Protein AF-A0A0B1SQ47-F1 (afdb_monomer_lite)

Secondary structure (DSSP, 8-state):
-PPP-TT-------------S-----TTS---HHHHHHHHHHHHHHHHHHTT--HHHHHTS-TTHIIIIITTTSSHHHHHHHHHHHHHTS-GGGHHHHHHHHHHHTGGGG--

Sequence (112 aa):
MRKFSESNPVKGYIIMEYVENVKVINVYENVPLKAVREVLRAMAVMQAMSLKLSPAEKEQFPKNFFAEFYGQFFNDEKLELTAKSLRASVDERLENKIRKVERYLKPLMDLP

InterPro domains:
  IPR011009 Protein kinase-like domain superfamily [SSF56112] (8-105)
  IPR012877 Uncharacterised oxidoreductase Dhs-27 [PF07914] (2-107)
  IPR052961 Oxidoreductase and Kinase-like Enzymes [PTHR23020] (2-106)

Structure (mmCIF, N/CA/C/O backbone):
data_AF-A0A0B1SQ47-F1
#
_entry.id   AF-A0A0B1SQ47-F1
#
loop_
_atom_site.group_PDB
_atom_site.id
_atom_site.type_symbol
_atom_site.label_atom_id
_atom_site.label_alt_id
_atom_site.label_comp_id
_atom_site.label_asym_id
_atom_site.label_entity_id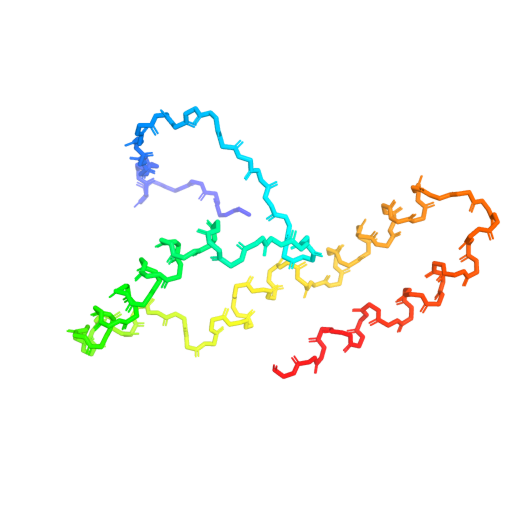
_atom_site.label_seq_id
_atom_site.pdbx_PDB_ins_code
_atom_site.Cartn_x
_atom_site.Cartn_y
_atom_site.Cartn_z
_atom_site.occupancy
_atom_site.B_iso_or_equiv
_atom_site.auth_seq_id
_atom_site.auth_comp_id
_atom_site.auth_asym_id
_atom_site.auth_atom_id
_atom_site.pdbx_PDB_model_num
ATOM 1 N N . MET A 1 1 ? 14.456 -1.696 12.742 1.00 45.00 1 MET A N 1
ATOM 2 C CA . MET A 1 1 ? 13.679 -2.704 13.502 1.00 45.00 1 MET A CA 1
ATOM 3 C C . MET A 1 1 ? 13.982 -2.534 14.986 1.00 45.00 1 MET A C 1
ATOM 5 O O . MET A 1 1 ? 15.151 -2.619 15.349 1.00 45.00 1 MET A O 1
ATOM 9 N N . ARG A 1 2 ? 12.988 -2.217 15.831 1.00 44.78 2 ARG A N 1
ATOM 10 C CA . ARG A 1 2 ? 13.191 -2.158 17.294 1.00 44.78 2 ARG A CA 1
ATOM 11 C C . ARG A 1 2 ? 13.557 -3.563 17.801 1.00 44.78 2 ARG A C 1
ATOM 13 O O . ARG A 1 2 ? 12.927 -4.534 17.394 1.00 44.78 2 ARG A O 1
ATOM 20 N N . LYS A 1 3 ? 14.612 -3.662 18.615 1.00 45.91 3 LYS A N 1
ATOM 21 C CA . LYS A 1 3 ? 15.105 -4.923 19.198 1.00 45.91 3 LYS A CA 1
ATOM 22 C C . LYS A 1 3 ? 14.136 -5.428 20.278 1.00 45.91 3 LYS A C 1
ATOM 24 O O . LYS A 1 3 ? 13.418 -4.625 20.868 1.00 45.91 3 LYS A O 1
ATOM 29 N N . PHE A 1 4 ? 14.127 -6.739 20.522 1.00 51.19 4 PHE A N 1
ATOM 30 C CA . PHE A 1 4 ? 13.379 -7.363 21.620 1.00 51.19 4 PHE A CA 1
ATOM 31 C C . PHE A 1 4 ? 13.792 -6.771 22.974 1.00 51.19 4 PHE A C 1
ATOM 33 O O . PHE A 1 4 ? 14.979 -6.544 23.207 1.00 51.19 4 PHE A O 1
ATOM 40 N N . SER A 1 5 ? 12.823 -6.562 23.862 1.00 60.47 5 SER A N 1
ATOM 41 C CA . SER A 1 5 ? 13.035 -6.258 25.279 1.00 60.47 5 SER A CA 1
ATOM 42 C C . SER A 1 5 ? 12.144 -7.164 26.126 1.00 60.47 5 SER A C 1
ATOM 44 O O . SER A 1 5 ? 11.093 -7.603 25.659 1.00 60.47 5 SER A O 1
ATOM 46 N N . GLU A 1 6 ? 12.541 -7.422 27.375 1.00 59.81 6 GLU A N 1
ATOM 47 C CA . GLU A 1 6 ? 11.797 -8.267 28.332 1.00 59.81 6 GLU A CA 1
ATOM 48 C C . GLU A 1 6 ? 10.350 -7.799 28.575 1.00 59.81 6 GLU A C 1
ATOM 50 O O . GLU A 1 6 ? 9.495 -8.578 28.981 1.00 59.81 6 GLU A O 1
ATOM 55 N N . SER A 1 7 ? 10.049 -6.539 28.257 1.00 58.03 7 SER A N 1
ATOM 56 C CA . SER A 1 7 ? 8.713 -5.947 28.331 1.00 58.03 7 SER A CA 1
ATOM 57 C C . SER A 1 7 ? 7.766 -6.311 27.177 1.00 58.03 7 SER A C 1
ATOM 59 O O . SER A 1 7 ? 6.605 -5.912 27.217 1.00 58.03 7 SER A O 1
ATOM 61 N N . ASN A 1 8 ? 8.217 -7.037 26.145 1.00 56.53 8 ASN A N 1
ATOM 62 C CA . ASN A 1 8 ? 7.373 -7.447 25.016 1.00 56.53 8 ASN A CA 1
ATOM 63 C C . ASN A 1 8 ? 7.611 -8.923 24.629 1.00 56.53 8 ASN A C 1
ATOM 65 O O . ASN A 1 8 ? 8.305 -9.202 23.645 1.00 56.53 8 ASN A O 1
ATOM 69 N N . PRO A 1 9 ? 7.075 -9.879 25.413 1.00 54.88 9 PRO A N 1
ATOM 70 C CA . PRO A 1 9 ? 7.439 -11.290 25.295 1.00 54.88 9 PRO A CA 1
ATOM 71 C C . PRO A 1 9 ? 6.810 -12.020 24.099 1.00 54.88 9 PRO A C 1
ATOM 73 O O . PRO A 1 9 ? 7.294 -13.091 23.735 1.00 54.88 9 PRO A O 1
ATOM 76 N N . VAL A 1 10 ? 5.760 -11.484 23.461 1.00 58.47 10 VAL A N 1
ATOM 77 C CA . VAL A 1 10 ? 5.010 -12.225 22.433 1.00 58.47 10 VAL A CA 1
ATOM 78 C C . VAL A 1 10 ? 4.975 -11.457 21.119 1.00 58.47 10 VAL A C 1
ATOM 80 O O . VAL A 1 10 ? 4.341 -10.413 20.991 1.00 58.47 10 VAL A O 1
ATOM 83 N N . LYS A 1 11 ? 5.620 -12.019 20.092 1.00 60.59 11 LYS A N 1
ATOM 84 C CA . LYS A 1 11 ? 5.275 -11.696 18.706 1.00 60.59 11 LYS A CA 1
ATOM 85 C C . LYS A 1 11 ? 3.834 -12.154 18.491 1.00 60.59 11 LYS A C 1
ATOM 87 O O . LYS A 1 11 ? 3.585 -13.355 18.473 1.00 60.59 11 LYS A O 1
ATOM 92 N N . GLY A 1 12 ? 2.890 -11.226 18.374 1.00 67.00 12 GLY A N 1
ATOM 93 C CA . GLY A 1 12 ? 1.528 -11.569 17.977 1.00 67.00 12 GLY A CA 1
ATOM 94 C C . GLY A 1 12 ? 1.559 -12.208 16.590 1.00 67.00 12 GLY A C 1
ATOM 95 O O . GLY A 1 12 ? 2.008 -11.577 15.634 1.00 67.00 12 GLY A O 1
ATOM 96 N N . TYR A 1 13 ? 1.129 -13.462 16.487 1.00 75.69 13 TYR A N 1
ATOM 97 C CA . TYR A 1 13 ? 0.938 -14.131 15.206 1.00 75.69 13 TYR A CA 1
ATOM 98 C C . TYR A 1 13 ? -0.543 -14.068 14.855 1.00 75.69 13 TYR A C 1
ATOM 100 O O . TYR A 1 13 ? -1.386 -14.489 15.644 1.00 75.69 13 TYR A O 1
ATOM 108 N N . ILE A 1 14 ? -0.853 -13.555 13.667 1.00 79.75 14 ILE A N 1
ATOM 109 C CA . ILE A 1 14 ? -2.177 -13.699 13.066 1.00 79.75 14 ILE A CA 1
ATOM 110 C C . ILE A 1 14 ? -2.061 -14.852 12.076 1.00 79.75 14 ILE A C 1
ATOM 112 O O . ILE A 1 14 ? -1.398 -14.728 11.047 1.00 79.75 14 ILE A O 1
ATOM 116 N N . ILE A 1 15 ? -2.651 -15.991 12.425 1.00 86.00 15 ILE A N 1
ATOM 117 C CA . ILE A 1 15 ? -2.733 -17.155 11.544 1.00 86.00 15 ILE A CA 1
ATOM 118 C C . ILE A 1 15 ? -4.046 -17.026 10.777 1.00 86.00 15 ILE A C 1
ATOM 120 O O . ILE A 1 15 ? -5.107 -16.904 11.384 1.00 86.00 15 ILE A O 1
ATOM 124 N N . MET A 1 16 ? -3.964 -17.017 9.450 1.00 89.06 16 MET A N 1
ATOM 125 C CA . MET A 1 16 ? -5.121 -16.931 8.559 1.00 89.06 16 MET A CA 1
ATOM 126 C C . MET A 1 16 ? -5.149 -18.143 7.634 1.00 89.06 16 MET A C 1
ATOM 128 O O . MET A 1 16 ? -4.123 -18.795 7.426 1.00 89.06 16 MET A O 1
ATOM 132 N N . GLU A 1 17 ? -6.316 -18.428 7.066 1.00 91.31 17 GLU A N 1
ATOM 133 C CA . GLU A 1 17 ? -6.462 -19.468 6.052 1.00 91.31 17 GLU A CA 1
ATOM 134 C C . GLU A 1 17 ? -5.630 -19.142 4.806 1.00 91.31 17 GLU A C 1
ATOM 136 O O . GLU A 1 17 ? -5.524 -17.986 4.383 1.00 91.31 17 GLU A O 1
ATOM 141 N N . TYR A 1 18 ? -5.031 -20.176 4.214 1.00 88.31 18 TYR A N 1
ATOM 142 C CA . TYR A 1 18 ? -4.338 -20.036 2.943 1.00 88.31 18 TYR A CA 1
ATOM 143 C C . TYR A 1 18 ? -5.364 -19.933 1.816 1.00 88.31 18 TYR A C 1
ATOM 145 O O . TYR A 1 18 ? -6.174 -20.837 1.620 1.00 88.31 18 TYR A O 1
ATOM 153 N N . VAL A 1 19 ? -5.304 -18.838 1.062 1.00 88.44 19 VAL A N 1
ATOM 154 C CA . VAL A 1 19 ? -6.147 -18.634 -0.117 1.00 88.44 19 VAL A CA 1
ATOM 155 C C . VAL A 1 19 ? -5.318 -18.939 -1.358 1.00 88.44 19 VAL A C 1
ATOM 157 O O . VAL A 1 19 ? -4.384 -18.210 -1.696 1.00 88.44 19 VAL A O 1
ATOM 160 N N . GLU A 1 20 ? -5.657 -20.032 -2.033 1.00 90.25 20 GLU A N 1
ATOM 161 C CA . GLU A 1 20 ? -5.064 -20.402 -3.317 1.00 90.25 20 GLU A CA 1
ATOM 162 C C . GLU A 1 20 ? -5.652 -19.588 -4.483 1.00 90.25 20 GLU A C 1
ATOM 164 O O . GLU A 1 20 ? -6.678 -18.921 -4.353 1.00 90.25 20 GLU A O 1
ATOM 169 N N . ASN A 1 21 ? -5.000 -19.646 -5.649 1.00 87.75 21 ASN A N 1
ATOM 170 C CA . ASN A 1 21 ? -5.461 -19.005 -6.891 1.00 87.75 21 ASN A CA 1
ATOM 171 C C . ASN A 1 21 ? -5.596 -17.472 -6.826 1.00 87.75 21 ASN A C 1
ATOM 173 O O . ASN A 1 21 ? -6.400 -16.870 -7.542 1.00 87.75 21 ASN A O 1
ATOM 177 N N . VAL A 1 22 ? -4.773 -16.819 -6.005 1.00 84.94 22 VAL A N 1
ATOM 178 C CA . VAL A 1 22 ? -4.677 -15.357 -5.972 1.00 84.94 22 VAL A CA 1
ATOM 179 C C . VAL A 1 22 ? -3.729 -14.847 -7.055 1.00 84.94 22 VAL A C 1
ATOM 181 O O . VAL A 1 22 ? -2.606 -15.327 -7.209 1.00 84.94 22 VAL A O 1
ATOM 184 N N . LYS A 1 23 ? -4.170 -13.833 -7.802 1.00 83.00 23 LYS A N 1
ATOM 185 C CA . LYS A 1 23 ? -3.309 -13.068 -8.706 1.00 83.00 23 LYS A CA 1
ATOM 186 C C . LYS A 1 23 ? -3.005 -11.721 -8.062 1.00 83.00 23 LYS A C 1
ATOM 188 O O . LYS A 1 23 ? -3.925 -10.972 -7.743 1.00 83.00 23 LYS A O 1
ATOM 193 N N . VAL A 1 24 ? -1.722 -11.400 -7.914 1.00 83.25 24 VAL A N 1
ATOM 194 C CA . VAL A 1 24 ? -1.299 -10.037 -7.579 1.00 83.25 24 VAL A CA 1
ATOM 195 C C . VAL A 1 24 ? -1.539 -9.162 -8.804 1.00 83.25 24 VAL A C 1
ATOM 197 O O . VAL A 1 24 ? -1.066 -9.477 -9.894 1.00 83.25 24 VAL A O 1
ATOM 200 N N . ILE A 1 25 ? -2.309 -8.093 -8.624 1.00 83.12 25 ILE A N 1
ATOM 201 C CA . ILE A 1 25 ? -2.633 -7.129 -9.673 1.00 83.12 25 ILE A CA 1
ATOM 202 C C . ILE A 1 25 ? -2.011 -5.802 -9.267 1.00 83.12 25 ILE A C 1
ATOM 204 O O . ILE A 1 25 ? -2.276 -5.300 -8.173 1.00 83.12 25 ILE A O 1
ATOM 208 N N . ASN A 1 26 ? -1.184 -5.236 -10.138 1.00 80.25 26 ASN A N 1
ATOM 209 C CA . ASN A 1 26 ? -0.638 -3.909 -9.902 1.00 80.25 26 ASN A CA 1
ATOM 210 C C . ASN A 1 26 ? -1.688 -2.828 -10.179 1.00 80.25 26 ASN A C 1
ATOM 212 O O . ASN A 1 26 ? -2.528 -2.976 -11.060 1.00 80.25 26 ASN A O 1
ATOM 216 N N . VAL A 1 27 ? -1.599 -1.692 -9.483 1.00 76.56 27 VAL A N 1
ATOM 217 C CA . VAL A 1 27 ? -2.548 -0.569 -9.633 1.00 76.56 27 VAL A CA 1
ATOM 218 C C . VAL A 1 27 ? -2.625 -0.005 -11.061 1.00 76.56 27 VAL A C 1
ATOM 220 O O . VAL A 1 27 ? -3.633 0.579 -11.442 1.00 76.56 27 VAL A O 1
ATOM 223 N N . TYR A 1 28 ? -1.571 -0.189 -11.861 1.00 81.31 28 TYR A N 1
ATOM 224 C CA . TYR A 1 28 ? -1.503 0.252 -13.257 1.00 81.31 28 TYR A CA 1
ATOM 225 C C . TYR A 1 28 ? -2.024 -0.788 -14.262 1.00 81.31 28 TYR A C 1
ATOM 227 O O . TYR A 1 28 ? -2.056 -0.516 -15.462 1.00 81.31 28 TYR A O 1
ATOM 235 N N . GLU A 1 29 ? -2.402 -1.988 -13.816 1.00 84.38 29 GLU A N 1
ATOM 236 C CA . GLU A 1 29 ? -2.993 -2.995 -14.694 1.00 84.38 29 GLU A CA 1
ATOM 237 C C . GLU A 1 29 ? -4.469 -2.687 -14.954 1.00 84.38 29 GLU A C 1
ATOM 239 O O . GLU A 1 29 ? -5.258 -2.453 -14.038 1.00 84.38 29 GLU A O 1
ATOM 244 N N . ASN A 1 30 ? -4.867 -2.745 -16.225 1.00 89.00 30 ASN A N 1
ATOM 245 C CA . ASN A 1 30 ? -6.268 -2.614 -16.600 1.00 89.00 30 ASN A CA 1
ATOM 246 C C . ASN A 1 30 ? -7.038 -3.871 -16.187 1.00 89.00 30 ASN A C 1
ATOM 248 O O . ASN A 1 30 ? -6.800 -4.963 -16.705 1.00 89.00 30 ASN A O 1
ATOM 252 N N . VAL A 1 31 ? -8.004 -3.694 -15.292 1.00 88.81 31 VAL A N 1
ATOM 253 C CA . VAL A 1 31 ? -8.896 -4.754 -14.823 1.00 88.81 31 VAL A CA 1
ATOM 254 C C . VAL A 1 31 ? -10.340 -4.462 -15.222 1.00 88.81 31 VAL A C 1
ATOM 256 O O . VAL A 1 31 ? -10.809 -3.334 -15.055 1.00 88.81 31 VAL A O 1
ATOM 259 N N . PRO A 1 32 ? -11.090 -5.458 -15.733 1.00 90.75 32 PRO A N 1
ATOM 260 C CA . PRO A 1 32 ? -12.507 -5.273 -16.014 1.00 90.75 32 PRO A CA 1
ATOM 261 C C . PRO A 1 32 ? -13.275 -4.874 -14.748 1.00 90.75 32 PRO A C 1
ATOM 263 O O . PRO A 1 32 ? -13.082 -5.476 -13.692 1.00 90.75 32 PRO A O 1
ATOM 266 N N . LEU A 1 33 ? -14.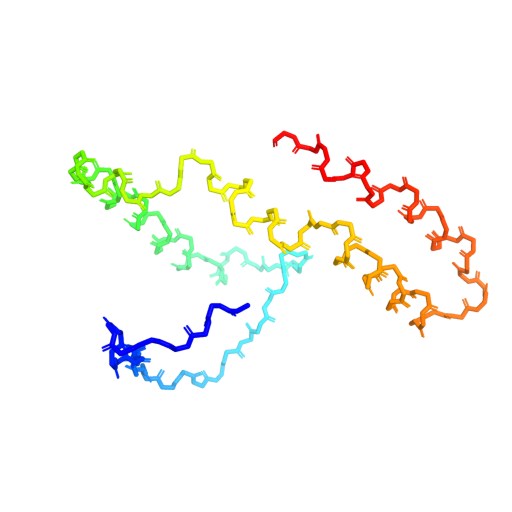228 -3.943 -14.863 1.00 88.12 33 LEU A N 1
ATOM 267 C CA . LEU A 1 33 ? -15.046 -3.481 -13.727 1.00 88.12 33 LEU A CA 1
ATOM 268 C C . LEU A 1 33 ? -15.719 -4.632 -12.965 1.00 88.12 33 LEU A C 1
ATOM 270 O O . LEU A 1 33 ? -15.806 -4.618 -11.739 1.00 88.12 33 LEU A O 1
ATOM 274 N N . LYS A 1 34 ? -16.159 -5.668 -13.688 1.00 92.44 34 LYS A N 1
ATOM 275 C CA . LYS A 1 34 ? -16.779 -6.858 -13.093 1.00 92.44 34 LYS A CA 1
ATOM 276 C C . LYS A 1 34 ? -15.826 -7.612 -12.154 1.00 92.44 34 LYS A C 1
ATOM 278 O O . LYS A 1 34 ? -16.299 -8.176 -11.175 1.00 92.44 34 LYS A O 1
ATOM 283 N N . ALA A 1 35 ? -14.520 -7.603 -12.430 1.00 87.81 35 ALA A N 1
ATOM 284 C CA . ALA A 1 35 ? -13.513 -8.295 -11.625 1.00 87.81 35 ALA A CA 1
ATOM 285 C C . ALA A 1 35 ? -13.228 -7.579 -10.295 1.00 87.81 35 ALA A C 1
ATOM 287 O O . ALA A 1 35 ? -12.942 -8.234 -9.299 1.00 87.81 35 ALA A O 1
ATOM 288 N N . VAL A 1 36 ? -13.353 -6.248 -10.253 1.00 89.44 36 VAL A N 1
ATOM 289 C CA . VAL A 1 36 ? -13.107 -5.447 -9.038 1.00 89.44 36 VAL A CA 1
ATOM 290 C C . VAL A 1 36 ? -14.369 -5.154 -8.230 1.00 89.44 36 VAL A C 1
ATOM 292 O O . VAL A 1 36 ? -14.278 -4.647 -7.117 1.00 89.44 36 VAL A O 1
ATOM 295 N N . ARG A 1 37 ? -15.556 -5.476 -8.758 1.00 92.44 37 ARG A N 1
ATOM 296 C CA . ARG A 1 37 ? -16.843 -5.114 -8.149 1.00 92.44 37 ARG A CA 1
ATOM 297 C C . ARG A 1 37 ? -16.966 -5.549 -6.687 1.00 92.44 37 ARG A C 1
ATOM 299 O O . ARG A 1 37 ? -17.353 -4.740 -5.849 1.00 92.44 37 ARG A O 1
ATOM 306 N N . GLU A 1 38 ? -16.646 -6.805 -6.382 1.00 90.50 38 GLU A N 1
ATOM 307 C CA . GLU A 1 38 ? -16.764 -7.323 -5.011 1.00 90.50 38 GLU A CA 1
ATOM 308 C C . GLU A 1 38 ? -15.723 -6.694 -4.074 1.00 90.50 38 GLU A C 1
ATOM 310 O O . GLU A 1 38 ? -16.050 -6.358 -2.939 1.00 90.50 38 GLU A O 1
ATOM 315 N N . VAL A 1 39 ? -14.506 -6.436 -4.569 1.00 89.31 39 VAL A N 1
ATOM 316 C CA . VAL A 1 39 ? -13.458 -5.729 -3.812 1.00 89.31 39 VAL A CA 1
ATOM 317 C C . VAL A 1 39 ? -13.913 -4.312 -3.464 1.00 89.31 39 VAL A C 1
ATOM 319 O O . VAL A 1 39 ? -13.863 -3.916 -2.303 1.00 89.31 39 VAL A O 1
ATOM 322 N N . LEU A 1 40 ? -14.433 -3.567 -4.443 1.00 91.19 40 LEU A N 1
ATOM 323 C CA . LEU A 1 40 ? -14.952 -2.215 -4.229 1.00 91.19 40 LEU A CA 1
ATOM 324 C C . LEU A 1 40 ? -16.136 -2.205 -3.257 1.00 91.19 40 LEU A C 1
ATOM 326 O O . LEU A 1 40 ? -16.233 -1.319 -2.409 1.00 91.19 40 LEU A O 1
ATOM 330 N N . ARG A 1 41 ? -17.018 -3.208 -3.330 1.00 95.50 41 ARG A N 1
ATOM 331 C CA . ARG A 1 41 ? -18.124 -3.358 -2.378 1.00 95.50 41 ARG A CA 1
ATOM 332 C C . ARG A 1 41 ? -17.615 -3.610 -0.960 1.00 95.50 41 ARG A C 1
ATOM 334 O O . ARG A 1 41 ? -18.094 -2.964 -0.032 1.00 95.50 41 ARG A O 1
ATOM 341 N N . ALA A 1 42 ? -16.648 -4.509 -0.788 1.00 95.12 42 ALA A N 1
ATOM 342 C CA . ALA A 1 42 ? -16.033 -4.774 0.510 1.00 95.12 42 ALA A CA 1
ATOM 343 C C . ALA A 1 42 ? -15.348 -3.516 1.071 1.00 95.12 42 ALA A C 1
ATOM 345 O O . ALA A 1 42 ? -15.538 -3.184 2.240 1.00 95.12 42 ALA A O 1
ATOM 346 N N . MET A 1 43 ? -14.634 -2.762 0.228 1.00 93.62 43 MET A N 1
ATOM 347 C CA . MET A 1 43 ? -14.052 -1.469 0.604 1.00 93.62 43 MET A CA 1
ATOM 348 C C . MET A 1 43 ? -15.113 -0.472 1.072 1.00 93.62 43 MET A C 1
ATOM 350 O O . MET A 1 43 ? -14.942 0.137 2.126 1.00 93.62 43 MET A O 1
ATOM 354 N N . ALA A 1 44 ? -16.226 -0.342 0.346 1.00 95.81 44 ALA A N 1
ATOM 355 C CA . ALA A 1 44 ? -17.321 0.544 0.733 1.00 95.81 44 ALA A CA 1
ATOM 356 C C . ALA A 1 44 ? -17.938 0.144 2.084 1.00 95.81 44 ALA A C 1
ATOM 358 O O . ALA A 1 44 ? -18.237 1.008 2.906 1.00 95.81 44 ALA A O 1
ATOM 359 N N . VAL A 1 45 ? -18.086 -1.159 2.353 1.00 97.00 45 VAL A N 1
ATOM 360 C CA . VAL A 1 45 ? -18.555 -1.656 3.658 1.00 97.00 45 VAL A CA 1
ATOM 361 C C . VAL A 1 45 ? -17.569 -1.295 4.768 1.00 97.00 45 VAL A C 1
ATOM 363 O O . VAL A 1 45 ? -17.990 -0.748 5.784 1.00 97.00 45 VAL A O 1
ATOM 366 N N . MET A 1 46 ? -16.266 -1.525 4.572 1.00 94.25 46 MET A N 1
ATOM 367 C CA . MET A 1 46 ? -15.239 -1.156 5.557 1.00 94.25 46 MET A CA 1
ATOM 368 C C . MET A 1 46 ? -15.229 0.354 5.836 1.00 94.25 46 MET A C 1
ATOM 370 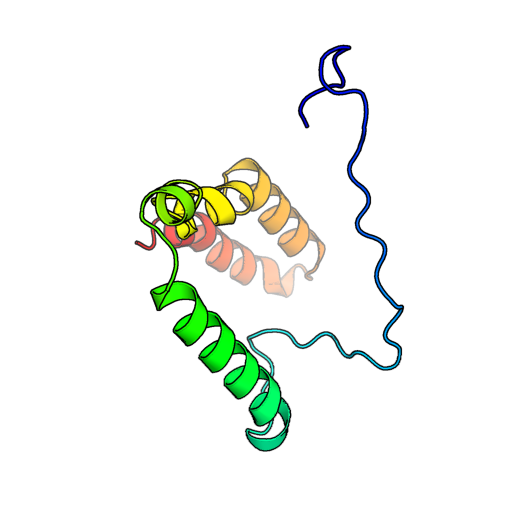O O . MET A 1 46 ? -15.162 0.769 6.993 1.00 94.25 46 MET A O 1
ATOM 374 N N . GLN A 1 47 ? -15.366 1.181 4.797 1.00 92.75 47 GLN A N 1
ATOM 375 C CA . GLN A 1 47 ? -15.481 2.636 4.931 1.00 92.75 47 GLN A CA 1
ATOM 376 C C . GLN A 1 47 ? -16.759 3.050 5.671 1.00 92.75 47 GLN A C 1
ATOM 378 O O . GLN A 1 47 ? -16.719 3.923 6.528 1.00 92.75 47 GLN A O 1
ATOM 383 N N . ALA A 1 48 ? -17.898 2.412 5.401 1.00 95.94 48 ALA A N 1
ATOM 384 C CA . ALA A 1 48 ? -19.131 2.690 6.135 1.00 95.94 48 ALA A CA 1
ATOM 385 C C . ALA A 1 48 ? -19.029 2.268 7.612 1.00 95.94 48 ALA A C 1
ATOM 387 O O . ALA A 1 48 ? -19.555 2.948 8.493 1.00 95.94 48 ALA A O 1
ATOM 388 N N . MET A 1 49 ? -18.341 1.160 7.899 1.00 93.88 49 MET A N 1
ATOM 389 C CA . MET A 1 49 ? -18.074 0.711 9.266 1.00 93.88 49 MET A CA 1
ATOM 390 C C . MET A 1 49 ? -17.159 1.680 10.016 1.00 93.88 49 MET A C 1
ATOM 392 O O . MET A 1 49 ? -17.402 1.933 11.195 1.00 93.88 49 MET A O 1
ATOM 396 N N . SER A 1 50 ? -16.168 2.280 9.347 1.00 90.31 50 SER A N 1
ATOM 397 C CA . SER A 1 50 ? -15.252 3.232 9.988 1.00 90.31 50 SER A CA 1
ATOM 398 C C . SER A 1 50 ? -15.958 4.494 10.506 1.00 90.31 50 SER A C 1
ATOM 400 O O . SER A 1 50 ? -15.514 5.107 11.478 1.00 90.31 50 SER A O 1
ATOM 402 N N . LEU A 1 51 ? -17.119 4.851 9.940 1.00 92.69 51 LEU A N 1
ATOM 403 C CA . LEU A 1 51 ? -17.940 5.964 10.432 1.00 92.69 51 LEU A CA 1
ATOM 404 C C . LEU A 1 51 ? -18.445 5.742 11.863 1.00 92.69 51 LEU A C 1
ATOM 406 O O . LEU A 1 51 ? -18.679 6.712 12.583 1.00 92.69 51 LEU A O 1
ATOM 410 N N . LYS A 1 52 ? -18.584 4.479 12.280 1.00 95.25 52 LYS A N 1
ATOM 411 C CA . LYS A 1 52 ? -19.088 4.086 13.603 1.00 95.25 52 LYS A CA 1
ATOM 412 C C . LYS A 1 52 ? -18.001 4.010 14.676 1.00 95.25 52 LYS A C 1
ATOM 414 O O . LYS A 1 52 ? -18.334 3.754 15.828 1.00 95.25 52 LYS A O 1
ATOM 419 N N . LEU A 1 53 ? -16.734 4.225 14.315 1.00 93.56 53 LEU A N 1
ATOM 420 C CA . LEU A 1 53 ? -15.629 4.212 15.272 1.00 93.56 53 LEU A CA 1
ATOM 421 C C . LEU A 1 53 ? -15.814 5.313 16.322 1.00 93.56 53 LEU A C 1
ATOM 423 O O . LEU A 1 53 ? -16.136 6.466 15.997 1.00 93.56 53 LEU A O 1
ATOM 427 N N . SER A 1 54 ? -15.573 4.954 17.577 1.00 95.38 54 SER A N 1
ATOM 428 C CA . SER A 1 54 ? -15.539 5.874 18.708 1.00 95.38 54 SER A CA 1
ATOM 429 C C . SER A 1 54 ? -14.385 6.880 18.574 1.00 95.38 54 SER A C 1
ATOM 431 O O . SER A 1 54 ? -13.420 6.635 17.844 1.00 95.38 54 SER A O 1
ATOM 433 N N . PRO A 1 55 ? -14.432 8.022 19.285 1.00 93.00 55 PRO A N 1
ATOM 434 C CA . PRO A 1 55 ? -13.319 8.971 19.299 1.00 93.00 55 PRO A CA 1
ATOM 435 C C . PRO A 1 55 ? -11.988 8.339 19.732 1.00 93.00 55 PRO A C 1
ATOM 437 O O . PRO A 1 55 ? -10.962 8.615 19.118 1.00 93.00 55 PRO A O 1
ATOM 440 N N . ALA A 1 56 ? -12.018 7.444 20.726 1.00 93.75 56 ALA A N 1
ATOM 441 C CA . ALA A 1 56 ? -10.829 6.747 21.218 1.00 93.75 56 ALA A CA 1
ATOM 442 C C . ALA A 1 56 ? -10.233 5.792 20.170 1.00 93.75 56 ALA A C 1
ATOM 444 O O . ALA A 1 56 ? -9.019 5.727 20.015 1.00 93.75 56 ALA A O 1
ATOM 445 N N . GLU A 1 57 ? -11.071 5.078 19.412 1.00 90.94 57 GLU A N 1
ATOM 446 C CA . GLU A 1 57 ? -10.601 4.236 18.302 1.00 90.94 57 GLU A CA 1
ATOM 447 C C . GLU A 1 57 ? -10.034 5.085 17.164 1.00 90.94 57 GLU A C 1
ATOM 449 O O . GLU A 1 57 ? -9.000 4.742 16.601 1.00 90.94 57 GLU A O 1
ATOM 454 N N . LYS A 1 58 ? -10.669 6.222 16.849 1.00 88.25 58 LYS A N 1
ATOM 455 C CA . LYS A 1 58 ? -10.183 7.159 15.824 1.00 88.25 58 LYS A CA 1
ATOM 456 C C . LYS A 1 58 ? -8.808 7.733 16.164 1.00 88.25 58 LYS A C 1
ATOM 458 O O . LYS A 1 58 ? -8.012 7.942 15.256 1.00 88.25 58 LYS A O 1
ATOM 463 N N . GLU A 1 59 ? -8.510 7.945 17.444 1.00 89.50 59 GLU A N 1
ATOM 464 C CA . GLU A 1 59 ? -7.202 8.431 17.898 1.00 89.50 59 GLU A CA 1
ATOM 465 C C . GLU A 1 59 ? -6.068 7.411 17.694 1.00 89.50 59 GLU A C 1
ATOM 467 O O . GLU A 1 59 ? -4.907 7.803 17.596 1.00 89.50 59 GLU A O 1
ATOM 472 N N . GLN A 1 60 ? -6.385 6.116 17.558 1.00 86.94 60 GLN A N 1
ATOM 473 C CA . GLN A 1 60 ? -5.386 5.091 17.233 1.00 86.94 60 GLN A CA 1
ATOM 474 C C . GLN A 1 60 ? -4.942 5.125 15.764 1.00 86.94 60 GLN A C 1
ATOM 476 O O . GLN A 1 60 ? -3.923 4.523 15.423 1.00 86.94 60 GLN A O 1
ATOM 481 N N . PHE A 1 61 ? -5.688 5.802 14.885 1.00 83.75 61 PHE A N 1
ATOM 482 C CA . PHE A 1 61 ? -5.295 5.938 13.488 1.00 83.75 61 PHE A CA 1
ATOM 483 C C . PHE A 1 61 ? -4.226 7.026 13.334 1.00 83.75 61 PHE A C 1
ATOM 485 O O . PHE A 1 61 ? -4.297 8.066 13.994 1.00 83.75 61 PHE A O 1
ATOM 492 N N . PRO A 1 62 ? -3.251 6.824 12.432 1.00 80.19 62 PRO A N 1
ATOM 493 C CA . PRO A 1 62 ? -2.258 7.843 12.123 1.00 80.19 62 PRO A CA 1
ATOM 494 C C . PRO A 1 62 ? -2.953 9.107 11.612 1.00 80.19 62 PRO A C 1
ATOM 496 O O . PRO A 1 62 ? -3.798 9.053 10.712 1.00 80.19 62 PRO A O 1
ATOM 499 N N . LYS A 1 63 ? -2.599 10.256 12.195 1.00 79.94 63 LYS A N 1
ATOM 500 C CA . LYS A 1 63 ? -3.222 11.549 11.866 1.00 79.94 63 LYS A CA 1
ATOM 501 C C . LYS A 1 63 ? -2.859 11.982 10.452 1.00 79.94 63 LYS A C 1
ATOM 503 O O . LYS A 1 63 ? -3.664 12.626 9.785 1.00 79.94 63 LYS A O 1
ATOM 508 N N . ASN A 1 64 ? -1.672 11.595 9.990 1.00 80.31 64 ASN A N 1
ATOM 509 C CA . ASN A 1 64 ? -1.258 11.731 8.607 1.00 80.31 64 ASN A CA 1
ATOM 510 C C . ASN A 1 64 ? -0.868 10.356 8.054 1.00 80.31 64 ASN A C 1
ATOM 512 O O . ASN A 1 64 ? 0.312 10.051 7.894 1.00 80.31 64 ASN A O 1
ATOM 516 N N . PHE A 1 65 ? -1.872 9.515 7.769 1.00 77.69 65 PHE A N 1
ATOM 517 C CA . PHE A 1 65 ? -1.662 8.160 7.244 1.00 77.69 65 PHE A CA 1
ATOM 518 C C . PHE A 1 65 ? -0.686 8.132 6.063 1.00 77.69 65 PHE A C 1
ATOM 520 O O . PHE A 1 65 ? 0.191 7.273 6.022 1.00 77.69 65 PHE A O 1
ATOM 527 N N . PHE A 1 66 ? -0.802 9.079 5.126 1.00 72.62 66 PHE A N 1
ATOM 528 C CA . PHE A 1 66 ? 0.066 9.108 3.954 1.00 72.62 66 PHE A CA 1
ATOM 529 C C . PHE A 1 66 ? 1.523 9.369 4.332 1.00 72.62 66 PHE A C 1
ATOM 531 O O . PHE A 1 66 ? 2.376 8.549 4.003 1.00 72.62 66 PHE A O 1
ATOM 538 N N . ALA A 1 67 ? 1.818 10.432 5.080 1.00 75.50 67 ALA A N 1
ATOM 539 C CA . ALA A 1 67 ? 3.196 10.713 5.479 1.00 75.50 67 ALA A CA 1
ATOM 540 C C . ALA A 1 67 ? 3.766 9.633 6.415 1.00 75.50 67 ALA A C 1
ATOM 542 O O . ALA A 1 67 ? 4.910 9.212 6.257 1.00 75.50 67 ALA A O 1
ATOM 543 N N . GLU A 1 68 ? 2.971 9.147 7.370 1.00 77.25 68 GLU A N 1
ATOM 544 C CA . GLU A 1 68 ? 3.421 8.192 8.387 1.00 77.25 68 GLU A CA 1
ATOM 545 C C . GLU A 1 68 ? 3.653 6.783 7.820 1.00 77.25 68 GLU A C 1
ATOM 547 O O . GLU A 1 68 ? 4.596 6.100 8.234 1.00 77.25 68 GLU A O 1
ATOM 552 N N . PHE A 1 69 ? 2.822 6.346 6.868 1.00 77.12 69 PHE A N 1
ATOM 553 C CA . PHE A 1 69 ? 2.960 5.043 6.222 1.00 77.12 69 PHE A CA 1
ATOM 554 C C . PHE A 1 69 ? 3.895 5.112 5.013 1.00 77.12 69 PHE A C 1
ATOM 556 O O . PHE A 1 69 ? 4.905 4.409 4.973 1.00 77.12 69 PHE A O 1
ATOM 563 N N . TYR A 1 70 ? 3.604 5.979 4.037 1.00 74.12 70 TYR A N 1
ATOM 564 C CA . TYR A 1 70 ? 4.377 6.050 2.797 1.00 74.12 70 TYR A CA 1
ATOM 565 C C . TYR A 1 70 ? 5.741 6.716 2.976 1.00 74.12 70 TYR A C 1
ATOM 567 O O . TYR A 1 70 ? 6.682 6.312 2.295 1.00 74.12 70 TYR A O 1
ATOM 575 N N . GLY A 1 71 ? 5.922 7.628 3.937 1.00 74.75 71 GLY A N 1
ATOM 576 C CA . GLY A 1 71 ? 7.238 8.223 4.222 1.00 74.75 71 GLY A CA 1
ATOM 577 C C . GLY A 1 71 ? 8.308 7.195 4.621 1.00 74.75 71 GLY A C 1
ATOM 578 O O . GLY A 1 71 ? 9.501 7.409 4.418 1.00 74.75 71 GLY A O 1
ATOM 579 N N . GLN A 1 72 ? 7.906 6.019 5.117 1.00 75.38 72 GLN A N 1
ATOM 580 C CA . GLN A 1 72 ? 8.837 4.918 5.401 1.00 75.38 72 GLN A CA 1
ATOM 581 C C . GLN A 1 72 ? 9.366 4.241 4.127 1.00 75.38 72 GLN A C 1
ATOM 583 O O . GLN A 1 72 ? 10.459 3.669 4.137 1.00 75.38 72 GLN A O 1
ATOM 588 N N . PHE A 1 73 ? 8.601 4.305 3.037 1.00 73.12 73 PHE A N 1
ATOM 589 C CA . PHE A 1 73 ? 8.950 3.743 1.732 1.00 73.12 73 PHE A CA 1
ATOM 590 C C . PHE A 1 73 ? 9.600 4.779 0.809 1.00 73.12 73 PHE A C 1
ATOM 592 O O . PHE A 1 73 ? 10.422 4.412 -0.027 1.00 73.12 73 PHE A O 1
ATOM 599 N N . PHE A 1 74 ? 9.278 6.059 0.998 1.00 75.38 74 PHE A N 1
ATOM 600 C CA . PHE A 1 74 ? 9.779 7.184 0.215 1.00 75.38 74 PHE A CA 1
ATOM 601 C C . PHE A 1 74 ? 10.672 8.075 1.081 1.00 75.38 74 PHE A C 1
ATOM 603 O O . PHE A 1 74 ? 10.278 9.139 1.545 1.00 75.38 74 PHE A O 1
ATOM 610 N N . ASN A 1 75 ? 11.894 7.602 1.316 1.00 80.12 75 ASN A N 1
ATOM 611 C CA . ASN A 1 75 ? 12.971 8.383 1.918 1.00 80.12 75 ASN A CA 1
ATOM 612 C C . ASN A 1 75 ? 14.223 8.313 1.039 1.00 80.12 75 ASN A C 1
ATOM 614 O O . ASN A 1 75 ? 14.312 7.466 0.148 1.00 80.12 75 ASN A O 1
ATOM 618 N N . ASP A 1 76 ? 15.196 9.184 1.310 1.00 82.31 76 ASP A N 1
ATOM 619 C CA . ASP A 1 76 ? 16.411 9.315 0.496 1.00 82.31 76 ASP A CA 1
ATOM 620 C C . ASP A 1 76 ? 17.154 7.973 0.309 1.00 82.31 76 ASP A C 1
ATOM 622 O O . ASP A 1 76 ? 17.601 7.663 -0.794 1.00 82.31 76 ASP A O 1
ATOM 626 N N . GLU A 1 77 ? 17.222 7.130 1.347 1.00 84.75 77 GLU A N 1
ATOM 627 C CA . GLU A 1 77 ? 17.868 5.811 1.273 1.00 84.75 77 GLU A CA 1
ATOM 628 C C . GLU A 1 77 ? 17.112 4.855 0.332 1.00 84.75 77 GLU A C 1
ATOM 630 O O . GLU A 1 77 ? 17.708 4.203 -0.530 1.00 84.75 77 GLU A O 1
ATOM 635 N N . LYS A 1 78 ? 15.783 4.769 0.472 1.00 84.50 78 LYS A N 1
ATOM 636 C CA . LYS A 1 78 ? 14.934 3.909 -0.369 1.00 84.50 78 LYS A CA 1
ATOM 637 C C . LYS A 1 78 ? 14.856 4.400 -1.810 1.00 84.50 78 LYS A C 1
ATOM 639 O O . LYS A 1 78 ? 14.820 3.573 -2.727 1.00 84.50 78 LYS A O 1
ATOM 644 N N . LEU A 1 79 ? 14.880 5.713 -2.022 1.00 83.25 79 LEU A N 1
ATOM 645 C CA . LEU A 1 79 ? 14.962 6.292 -3.357 1.00 8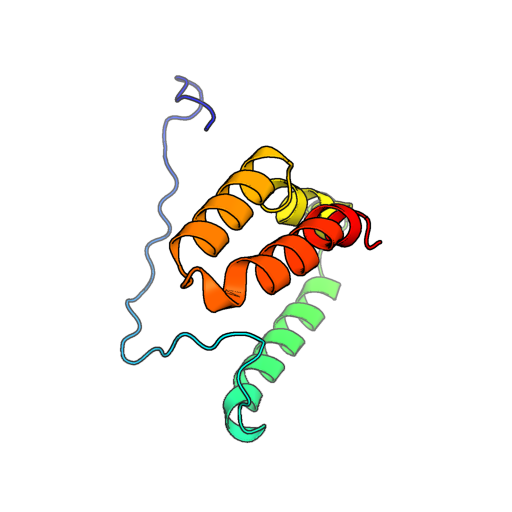3.25 79 LEU A CA 1
ATOM 646 C C . LEU A 1 79 ? 16.279 5.939 -4.044 1.00 83.25 79 LEU A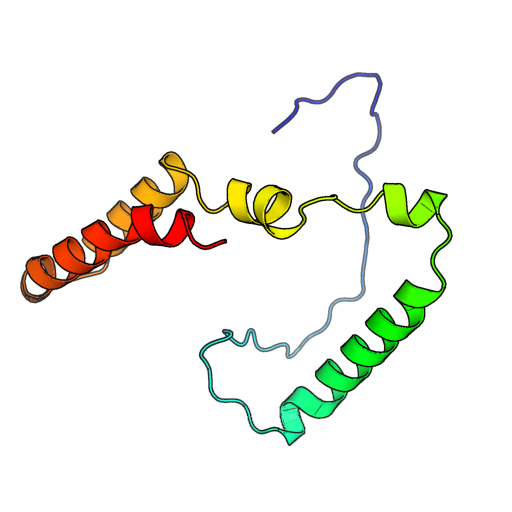 C 1
ATOM 648 O O . LEU A 1 79 ? 16.245 5.518 -5.198 1.00 83.25 79 LEU A O 1
ATOM 652 N N . GLU A 1 80 ? 17.417 6.038 -3.355 1.00 84.94 80 GLU A N 1
ATOM 653 C CA . GLU A 1 80 ? 18.706 5.676 -3.957 1.00 84.94 80 GLU A CA 1
ATOM 654 C C . GLU A 1 80 ? 18.771 4.179 -4.283 1.00 84.94 80 GLU A C 1
ATOM 656 O O . GLU A 1 80 ? 19.237 3.790 -5.354 1.00 84.94 80 GLU A O 1
ATOM 661 N N . LEU A 1 81 ? 18.228 3.318 -3.416 1.00 86.50 81 LEU A N 1
ATOM 662 C CA . LEU A 1 81 ? 18.095 1.886 -3.709 1.00 86.50 81 LEU A CA 1
ATOM 663 C C . LEU A 1 81 ? 17.225 1.622 -4.949 1.00 86.50 81 LEU A C 1
ATOM 665 O O . LEU A 1 81 ? 17.546 0.746 -5.761 1.00 86.50 81 LEU A O 1
ATOM 669 N N . THR A 1 82 ? 16.148 2.390 -5.114 1.00 84.00 82 THR A N 1
ATOM 670 C CA . THR A 1 82 ? 15.260 2.311 -6.280 1.00 84.00 82 THR A CA 1
ATOM 671 C C . THR A 1 82 ? 15.978 2.775 -7.548 1.00 84.00 82 THR A C 1
ATOM 673 O O . THR A 1 82 ? 15.965 2.060 -8.549 1.00 84.00 82 THR A O 1
ATOM 676 N N . ALA A 1 83 ? 16.677 3.914 -7.498 1.00 83.75 83 ALA A N 1
ATOM 677 C CA . ALA A 1 83 ? 17.482 4.433 -8.604 1.00 83.75 83 ALA A CA 1
ATOM 678 C C . ALA A 1 83 ? 18.581 3.442 -9.014 1.00 83.75 83 ALA A C 1
ATOM 680 O O . ALA A 1 83 ? 18.725 3.110 -10.189 1.00 83.75 83 ALA A O 1
ATOM 681 N N . LYS A 1 84 ? 19.302 2.871 -8.044 1.00 87.50 84 LYS A N 1
ATOM 682 C CA . LYS A 1 84 ? 20.317 1.843 -8.294 1.00 87.50 84 LYS A CA 1
ATOM 683 C C . LYS A 1 84 ? 19.733 0.602 -8.973 1.00 87.50 84 LYS A C 1
ATOM 685 O O . LYS A 1 84 ? 20.329 0.099 -9.923 1.00 87.50 84 LYS A O 1
ATOM 690 N N . SER A 1 85 ? 18.574 0.125 -8.517 1.00 86.31 85 SER A N 1
ATOM 691 C CA . SER A 1 85 ? 17.900 -1.030 -9.129 1.00 86.31 85 SER A CA 1
ATOM 692 C C . SER A 1 85 ? 17.442 -0.730 -10.556 1.00 86.31 85 SER A C 1
ATOM 694 O O . SER A 1 85 ? 17.615 -1.566 -11.439 1.00 86.31 85 SER A O 1
ATOM 696 N N . LEU A 1 86 ? 16.926 0.478 -10.806 1.00 84.38 86 LEU A N 1
ATOM 697 C CA . LEU A 1 86 ? 16.555 0.945 -12.143 1.00 84.38 86 LEU A CA 1
ATOM 698 C C . LEU A 1 86 ? 17.767 0.963 -13.080 1.00 84.38 86 LEU A C 1
ATOM 700 O O . LEU A 1 86 ? 17.699 0.366 -14.152 1.00 84.38 86 LEU A O 1
ATOM 704 N N . ARG A 1 87 ? 18.885 1.575 -12.661 1.00 85.44 87 ARG A N 1
ATOM 705 C CA . ARG A 1 87 ? 20.146 1.599 -13.430 1.00 85.44 87 ARG A CA 1
ATOM 706 C C . ARG A 1 87 ? 20.628 0.192 -13.783 1.00 85.44 87 ARG A C 1
ATOM 708 O O . ARG A 1 87 ? 21.038 -0.038 -14.910 1.00 85.44 87 ARG A O 1
ATOM 715 N N . ALA A 1 88 ? 20.545 -0.744 -12.838 1.00 87.00 88 ALA A N 1
ATOM 716 C CA . ALA A 1 88 ? 20.965 -2.130 -13.044 1.00 87.00 88 ALA A CA 1
ATOM 717 C C . ALA A 1 88 ? 20.022 -2.944 -13.951 1.00 87.00 88 ALA A C 1
ATOM 719 O O . ALA A 1 88 ? 20.415 -3.998 -14.442 1.00 87.00 88 ALA A O 1
ATOM 720 N N . SER A 1 89 ? 18.785 -2.482 -14.158 1.00 82.00 89 SER A N 1
ATOM 721 C CA . SER A 1 89 ? 17.746 -3.218 -14.892 1.00 82.00 89 SER A CA 1
ATOM 722 C C . SER A 1 89 ? 17.627 -2.810 -16.362 1.00 82.00 89 SER A C 1
ATOM 724 O O . SER A 1 89 ? 16.752 -3.325 -17.059 1.00 82.00 89 SER A O 1
ATOM 726 N N . VAL A 1 90 ? 18.456 -1.879 -16.849 1.00 81.69 90 VAL A N 1
ATOM 727 C CA . VAL A 1 90 ? 18.390 -1.404 -18.238 1.00 81.69 90 VAL A CA 1
ATOM 728 C C . VAL A 1 90 ? 19.735 -1.458 -18.950 1.00 81.69 90 VAL A C 1
ATOM 730 O O . VAL A 1 90 ? 20.796 -1.402 -18.340 1.00 81.69 90 VAL A O 1
ATOM 733 N N . ASP A 1 91 ? 19.653 -1.511 -20.275 1.00 85.62 91 ASP A N 1
ATOM 734 C CA . ASP A 1 91 ? 20.774 -1.357 -21.199 1.00 85.62 91 ASP A CA 1
ATOM 735 C C . ASP A 1 91 ? 21.254 0.112 -21.255 1.00 85.62 91 ASP A C 1
ATOM 737 O O . ASP A 1 91 ? 20.458 1.043 -21.081 1.00 85.62 91 ASP A O 1
ATOM 741 N N . GLU A 1 92 ? 22.537 0.323 -21.566 1.00 81.56 92 GLU A N 1
ATOM 742 C CA . GLU A 1 92 ? 23.171 1.633 -21.794 1.00 81.56 92 GLU A CA 1
ATOM 743 C C . GLU A 1 92 ? 22.352 2.545 -22.728 1.00 81.56 92 GLU A C 1
ATOM 745 O O . GLU A 1 92 ? 22.262 3.758 -22.519 1.00 81.56 92 GLU A O 1
ATOM 750 N N . ARG A 1 93 ? 21.643 1.974 -23.712 1.00 84.44 93 ARG A N 1
ATOM 751 C CA . ARG A 1 93 ? 20.742 2.708 -24.625 1.00 84.44 93 ARG A CA 1
ATOM 752 C C . ARG A 1 93 ? 19.628 3.489 -23.915 1.00 84.44 93 ARG A C 1
ATOM 754 O O . ARG A 1 93 ? 19.055 4.412 -24.500 1.00 84.44 93 ARG A O 1
ATOM 761 N N . LEU A 1 94 ? 19.280 3.120 -22.684 1.00 85.56 94 LEU A N 1
ATOM 762 C CA . LEU A 1 94 ? 18.227 3.747 -21.883 1.00 85.56 94 LEU A CA 1
ATOM 763 C C . LEU A 1 94 ? 18.770 4.604 -20.733 1.00 85.56 94 LEU A C 1
ATOM 765 O O . LEU A 1 94 ? 17.974 5.241 -20.038 1.00 85.56 94 LEU A O 1
ATOM 769 N N . GLU A 1 95 ? 20.090 4.710 -20.567 1.00 84.62 95 GLU A N 1
ATOM 770 C CA . GLU A 1 95 ? 20.716 5.414 -19.442 1.00 84.62 95 GLU A CA 1
ATOM 771 C C . GLU A 1 95 ? 20.270 6.886 -19.356 1.00 84.62 95 GLU A C 1
ATOM 773 O O . GLU A 1 95 ? 19.882 7.380 -18.294 1.00 84.62 95 GLU A O 1
ATOM 778 N N . ASN A 1 96 ? 20.202 7.578 -20.498 1.00 84.62 96 ASN A N 1
ATOM 779 C CA . ASN A 1 96 ? 19.725 8.964 -20.565 1.00 84.62 96 ASN A CA 1
ATOM 780 C C . ASN A 1 96 ? 18.261 9.117 -20.121 1.00 84.62 96 ASN A C 1
ATOM 782 O O . ASN A 1 96 ? 17.889 10.141 -19.540 1.00 84.62 96 ASN A O 1
ATOM 786 N N . LYS A 1 97 ? 17.417 8.108 -20.374 1.00 85.75 97 LYS A N 1
ATOM 787 C CA . LYS A 1 97 ? 16.016 8.121 -19.933 1.00 85.75 97 LYS A CA 1
ATOM 788 C C . LYS A 1 97 ? 15.919 7.878 -18.430 1.00 85.75 97 LYS A C 1
ATOM 790 O O . LYS A 1 97 ? 15.149 8.572 -17.773 1.00 85.75 97 LYS A O 1
ATOM 795 N N . ILE A 1 98 ? 16.740 6.980 -17.881 1.00 85.44 98 ILE A N 1
ATOM 796 C CA . ILE A 1 98 ? 16.822 6.759 -16.431 1.00 85.44 98 ILE A CA 1
ATOM 797 C C . ILE A 1 98 ? 17.253 8.023 -15.706 1.00 85.44 98 ILE A C 1
ATOM 799 O O . ILE A 1 98 ? 16.554 8.459 -14.798 1.00 85.44 98 ILE A O 1
ATOM 803 N N . ARG A 1 99 ? 18.333 8.675 -16.148 1.00 83.75 99 ARG A N 1
ATOM 804 C CA . ARG A 1 99 ? 18.788 9.932 -15.534 1.00 83.75 99 ARG A CA 1
ATOM 805 C C . ARG A 1 99 ? 17.700 11.004 -15.545 1.00 83.75 99 ARG A C 1
ATOM 807 O O . ARG A 1 99 ? 17.629 11.818 -14.630 1.00 83.75 99 ARG A O 1
ATOM 814 N N . LYS A 1 100 ? 16.838 11.019 -16.570 1.00 86.75 100 LYS A N 1
ATOM 815 C CA . LYS A 1 100 ? 15.677 11.915 -16.611 1.00 86.75 100 LYS A CA 1
ATOM 816 C C . LYS A 1 100 ? 14.645 11.548 -15.543 1.00 86.75 100 LYS A C 1
ATOM 818 O O . LYS A 1 100 ? 14.178 12.452 -14.867 1.00 86.75 100 LYS A O 1
ATOM 823 N N . VAL A 1 101 ? 14.316 10.266 -15.375 1.00 84.81 101 VAL A N 1
ATOM 824 C CA . VAL A 1 101 ? 13.390 9.784 -14.331 1.00 84.81 101 VAL A CA 1
ATOM 825 C C . VAL A 1 101 ? 13.931 10.079 -12.930 1.00 84.81 101 VAL A C 1
ATOM 827 O O . VAL A 1 101 ? 13.200 10.599 -12.095 1.00 84.81 101 VAL A O 1
ATOM 830 N N . GLU A 1 102 ? 15.221 9.840 -12.694 1.00 84.12 102 GLU A N 1
ATOM 831 C CA . GLU A 1 102 ? 15.876 10.069 -11.400 1.00 84.12 102 GLU A CA 1
ATOM 832 C C . GLU A 1 102 ? 15.770 11.517 -10.918 1.00 84.12 102 GLU A C 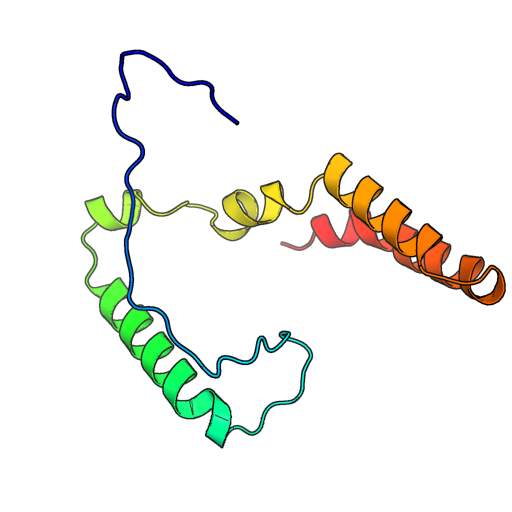1
ATOM 834 O O . GLU A 1 102 ? 15.542 11.755 -9.734 1.00 84.12 102 GLU A O 1
ATOM 839 N N . ARG A 1 103 ? 15.839 12.490 -11.838 1.00 84.12 103 ARG A N 1
ATOM 840 C CA . ARG A 1 103 ? 15.649 13.917 -11.515 1.00 84.12 103 ARG A CA 1
ATOM 841 C C . ARG A 1 103 ? 14.271 14.229 -10.935 1.00 84.12 103 ARG A C 1
ATOM 843 O O . ARG A 1 103 ? 14.133 15.236 -10.250 1.00 84.12 103 ARG A O 1
ATOM 850 N N . TYR A 1 104 ? 13.271 13.391 -11.203 1.00 82.12 104 TYR A N 1
ATOM 851 C CA . TYR A 1 104 ? 11.913 13.563 -10.695 1.00 82.12 104 TYR A CA 1
ATOM 852 C C . TYR A 1 104 ? 11.600 12.674 -9.487 1.00 82.12 104 TYR A C 1
ATOM 854 O O . TYR A 1 104 ? 10.598 12.922 -8.829 1.00 82.12 104 TYR A O 1
ATOM 862 N N . LEU A 1 105 ? 12.449 11.699 -9.132 1.00 77.06 105 LEU A N 1
ATOM 863 C CA . LEU A 1 105 ? 12.179 10.796 -8.002 1.00 77.06 105 LEU A CA 1
ATOM 864 C C . LEU A 1 105 ? 12.041 11.538 -6.669 1.00 77.06 105 LEU A C 1
ATOM 866 O O . LEU A 1 105 ? 11.135 11.237 -5.900 1.00 77.06 105 LEU A O 1
ATOM 870 N N . LYS A 1 106 ? 12.910 12.520 -6.409 1.00 75.06 106 LYS A N 1
ATOM 871 C CA . LYS A 1 106 ? 12.863 13.317 -5.177 1.00 75.06 106 LYS A CA 1
ATOM 872 C C . LYS A 1 106 ? 11.686 14.309 -5.162 1.00 75.06 106 LYS A C 1
ATOM 874 O O . LYS A 1 106 ? 10.924 14.254 -4.206 1.00 75.06 106 LYS A O 1
ATOM 879 N N . PRO A 1 107 ? 11.440 15.101 -6.226 1.00 79.50 107 PRO A N 1
ATOM 880 C CA . PRO A 1 107 ? 10.238 15.938 -6.322 1.00 79.50 107 PRO A CA 1
ATOM 881 C C . PRO A 1 107 ? 8.902 15.189 -6.207 1.00 79.50 107 PRO A C 1
ATOM 883 O O . PRO A 1 107 ? 7.915 15.772 -5.775 1.00 79.50 107 PRO A O 1
ATOM 886 N N . LEU A 1 108 ? 8.836 13.905 -6.583 1.00 67.69 108 LEU A N 1
ATOM 887 C CA . LEU A 1 108 ? 7.629 13.086 -6.398 1.00 67.69 108 LEU A CA 1
ATOM 888 C C . LEU A 1 108 ? 7.302 12.821 -4.918 1.00 67.69 108 LEU A C 1
ATOM 890 O O . LEU A 1 108 ? 6.154 12.508 -4.613 1.00 67.69 108 LEU A O 1
ATOM 894 N N . MET A 1 109 ? 8.274 12.948 -4.009 1.00 66.19 109 MET A N 1
ATOM 895 C CA . MET A 1 109 ? 8.045 12.825 -2.564 1.00 66.19 109 MET A CA 1
ATOM 896 C C . MET A 1 109 ? 7.479 14.100 -1.931 1.00 66.19 109 MET A C 1
ATOM 898 O O . MET A 1 109 ? 6.980 14.038 -0.813 1.00 66.19 109 MET A O 1
ATOM 902 N N . ASP A 1 110 ? 7.541 15.229 -2.641 1.00 66.62 110 ASP A N 1
ATOM 903 C CA . ASP A 1 110 ? 7.003 16.519 -2.195 1.00 66.62 110 ASP A CA 1
ATOM 904 C C . ASP A 1 110 ? 5.529 16.712 -2.622 1.00 66.62 110 ASP A C 1
ATOM 906 O O . ASP A 1 110 ? 4.984 17.813 -2.515 1.00 66.62 110 ASP A O 1
ATOM 910 N N . LEU A 1 111 ? 4.875 15.662 -3.142 1.00 53.62 111 LEU A N 1
ATOM 911 C CA . LEU A 1 111 ? 3.445 15.685 -3.451 1.00 53.62 111 LEU A CA 1
ATOM 912 C C . LEU A 1 111 ? 2.631 15.693 -2.137 1.00 53.62 111 LEU A C 1
ATOM 914 O O . LEU A 1 111 ? 2.938 14.898 -1.248 1.00 53.62 111 LEU A O 1
ATOM 918 N N . PRO A 1 112 ? 1.638 16.595 -2.007 1.00 48.84 112 PRO A N 1
ATOM 919 C CA . PRO A 1 112 ? 0.901 16.842 -0.764 1.00 48.84 112 PRO A CA 1
ATOM 920 C C . PRO A 1 112 ? 0.119 15.632 -0.241 1.00 48.84 112 PRO A C 1
ATOM 922 O O . PRO A 1 112 ? -0.369 14.827 -1.068 1.00 48.84 112 PRO A O 1
#

pLDDT: mean 81.18, std 12.06, range [44.78, 97.0]

Foldseek 3Di:
DDDDDPVDDDDDDDDDDDDPPDDDDDPPDDDDCVVCVVVVVVVVVVVVVVVVDDPVRVVPDDPCNCCVPCVVCQDPVNLVVVLVVVCVVDDPVCVVVSVVVSVCSNVVVVDD

Organism: Oesophagostomum dentatum (NCBI:txid61180)

Radius of gyration: 20.35 Å; chains: 1; bounding box: 42×37×53 Å